Protein AF-A0A969E256-F1 (afdb_monomer)

Structure (mmCIF, N/CA/C/O backbone):
data_AF-A0A969E256-F1
#
_entry.id   AF-A0A969E256-F1
#
loop_
_atom_site.group_PDB
_atom_site.id
_atom_site.type_symbol
_atom_site.label_atom_id
_atom_site.label_alt_id
_atom_site.label_comp_id
_atom_site.label_asym_id
_atom_site.label_entity_id
_atom_site.label_seq_id
_atom_site.pdbx_PDB_ins_code
_atom_site.Cartn_x
_atom_site.Cartn_y
_atom_site.Cartn_z
_atom_site.occupancy
_atom_site.B_iso_or_equiv
_atom_site.auth_seq_id
_atom_site.auth_comp_id
_atom_site.auth_asym_id
_atom_site.auth_atom_id
_atom_site.pdbx_PDB_model_num
ATOM 1 N N . MET A 1 1 ? -5.844 21.305 1.854 1.00 48.12 1 MET A N 1
ATOM 2 C CA . MET A 1 1 ? -6.542 20.187 2.520 1.00 48.12 1 MET A CA 1
ATOM 3 C C . MET A 1 1 ? -7.817 20.770 3.099 1.00 48.12 1 MET A C 1
ATOM 5 O O . MET A 1 1 ? -7.680 21.733 3.845 1.00 48.12 1 MET A O 1
ATOM 9 N N . PRO A 1 2 ? -9.018 20.317 2.702 1.00 64.31 2 PRO A N 1
ATOM 10 C CA . PRO A 1 2 ? -10.236 20.741 3.385 1.00 64.31 2 PRO A CA 1
ATOM 11 C C . PRO A 1 2 ? -10.125 20.372 4.869 1.00 64.31 2 PRO A C 1
ATOM 13 O O . PRO A 1 2 ? -9.651 19.289 5.211 1.00 64.31 2 PRO A O 1
ATOM 16 N N . THR A 1 3 ? -10.480 21.307 5.741 1.00 85.19 3 THR A N 1
ATOM 17 C CA . THR A 1 3 ? -10.517 21.095 7.187 1.00 85.19 3 THR A CA 1
ATOM 18 C C . THR A 1 3 ? -11.751 20.262 7.512 1.00 85.19 3 THR A C 1
ATOM 20 O O . THR A 1 3 ? -12.866 20.689 7.232 1.00 85.19 3 THR A O 1
ATOM 23 N N . ILE A 1 4 ? -11.544 19.071 8.071 1.00 86.88 4 ILE A N 1
ATOM 24 C CA . ILE A 1 4 ? -12.621 18.215 8.586 1.00 86.88 4 ILE A CA 1
ATOM 25 C C . ILE A 1 4 ? -13.214 18.917 9.813 1.00 86.88 4 ILE A C 1
ATOM 27 O O . ILE A 1 4 ? -12.455 19.332 10.696 1.00 86.88 4 ILE A O 1
ATOM 31 N N . SER A 1 5 ? -14.536 19.103 9.854 1.00 94.38 5 SER A N 1
ATOM 32 C CA . SER A 1 5 ? -15.189 19.723 11.009 1.00 94.38 5 SER A CA 1
ATOM 33 C C . SER A 1 5 ? -15.223 18.768 12.208 1.00 94.38 5 SER A C 1
ATOM 35 O O . SER A 1 5 ? -14.997 17.568 12.076 1.00 94.38 5 SER A O 1
ATOM 37 N N . GLU A 1 6 ? -15.504 19.289 13.402 1.00 94.62 6 GLU A N 1
ATOM 38 C CA . GLU A 1 6 ? -15.651 18.455 14.604 1.00 94.62 6 GLU A CA 1
ATOM 39 C C . GLU A 1 6 ? -16.791 17.432 14.464 1.00 94.62 6 GLU A C 1
ATOM 41 O O . GLU A 1 6 ? -16.632 16.279 14.856 1.00 94.62 6 GLU A O 1
ATOM 46 N N . ASN A 1 7 ? -17.903 17.819 13.830 1.00 94.69 7 ASN A N 1
ATOM 47 C CA . ASN A 1 7 ? -19.028 16.916 13.579 1.00 94.69 7 ASN A CA 1
ATOM 48 C C . ASN A 1 7 ? -18.646 15.793 12.607 1.00 94.69 7 ASN A C 1
ATOM 50 O O . ASN A 1 7 ? -18.914 14.632 12.894 1.00 94.69 7 ASN A O 1
ATOM 54 N N . ASP A 1 8 ? -17.941 16.120 11.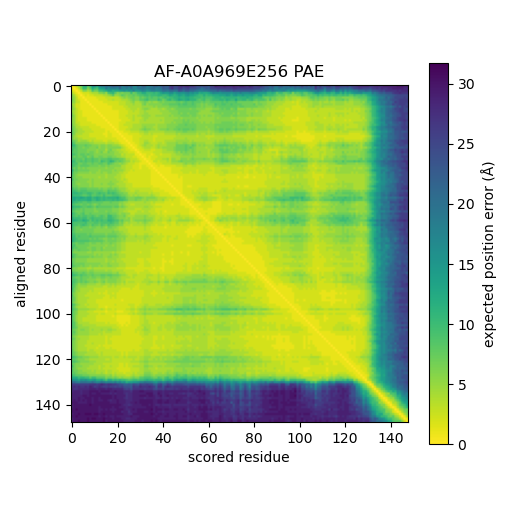518 1.00 94.88 8 ASP A N 1
ATOM 55 C CA . ASP A 1 8 ? -17.469 15.111 10.560 1.00 94.88 8 ASP A CA 1
ATOM 56 C C . ASP A 1 8 ? -16.521 14.102 11.237 1.00 94.88 8 ASP A C 1
ATOM 58 O O . ASP A 1 8 ? -16.544 12.909 10.938 1.00 94.88 8 ASP A O 1
ATOM 62 N N . TRP A 1 9 ? -15.686 14.564 12.178 1.00 94.56 9 TRP A N 1
ATOM 63 C CA . TRP A 1 9 ? -14.826 13.682 12.970 1.00 94.56 9 TRP A CA 1
ATOM 64 C C . TRP A 1 9 ? -15.622 12.727 13.856 1.00 94.56 9 TRP A C 1
ATOM 66 O O . TRP A 1 9 ? -15.281 11.544 13.927 1.00 94.56 9 TRP A O 1
ATOM 76 N N . LEU A 1 10 ? -16.661 13.224 14.530 1.00 95.69 10 LEU A N 1
ATOM 77 C CA . LEU A 1 10 ? -17.538 12.393 15.352 1.00 95.69 10 LEU A CA 1
ATOM 78 C C . LEU A 1 10 ? -18.259 11.342 14.502 1.00 95.69 10 LEU A C 1
ATOM 80 O O . LEU A 1 10 ? -18.305 10.180 14.900 1.00 95.69 10 LEU A O 1
ATOM 84 N N . ASP A 1 11 ? -18.738 11.716 13.317 1.00 95.69 11 ASP A N 1
ATOM 85 C CA . ASP A 1 11 ? -19.401 10.792 12.395 1.00 95.69 11 ASP A CA 1
ATOM 86 C C . ASP A 1 11 ? -18.452 9.681 11.921 1.00 95.69 11 ASP A C 1
ATOM 88 O O . ASP A 1 11 ? -18.804 8.504 11.983 1.00 95.69 11 ASP A O 1
ATOM 92 N N . ILE A 1 12 ? -17.205 10.015 11.562 1.00 93.75 12 ILE A N 1
ATOM 93 C CA . ILE A 1 12 ? -16.183 9.015 11.202 1.00 93.75 12 ILE A CA 1
ATOM 94 C C . ILE A 1 12 ? -15.912 8.052 12.366 1.00 93.75 12 ILE A C 1
ATOM 96 O O . ILE A 1 12 ? -15.786 6.843 12.158 1.00 93.75 12 ILE A O 1
ATOM 100 N N . LEU A 1 13 ? -15.799 8.566 13.595 1.00 94.00 13 LEU A N 1
ATOM 101 C CA . LEU A 1 13 ? -15.577 7.731 14.777 1.00 94.00 13 LEU A CA 1
ATOM 102 C C . LEU A 1 13 ? -16.761 6.792 15.027 1.00 94.00 13 LEU A C 1
ATOM 104 O O . LEU A 1 13 ? -16.538 5.607 15.289 1.00 94.00 13 LEU A O 1
ATOM 108 N N . ASN A 1 14 ? -17.989 7.296 14.894 1.00 95.56 14 ASN A N 1
ATOM 109 C CA . ASN A 1 14 ? -19.206 6.496 15.005 1.00 95.56 14 ASN A CA 1
ATOM 110 C C . ASN A 1 14 ? -19.240 5.403 13.930 1.00 95.56 14 ASN A C 1
ATOM 112 O O . ASN A 1 14 ? -19.481 4.246 14.253 1.00 95.56 14 ASN A O 1
ATOM 116 N N . ASP A 1 15 ? -18.905 5.716 12.677 1.00 95.88 15 ASP A N 1
ATOM 117 C CA . ASP A 1 15 ? -18.875 4.732 11.589 1.00 95.88 15 ASP A CA 1
ATOM 118 C C . ASP A 1 15 ? -17.799 3.654 11.784 1.00 95.88 15 ASP A C 1
ATOM 120 O O . ASP A 1 15 ? -17.998 2.493 11.414 1.00 95.88 15 ASP A O 1
ATOM 124 N N . ILE A 1 16 ? -16.653 4.001 12.377 1.00 95.50 16 ILE A N 1
ATOM 125 C CA . ILE A 1 16 ? -15.631 3.018 12.759 1.00 95.50 16 ILE A CA 1
ATOM 126 C C . ILE A 1 16 ? -16.170 2.104 13.867 1.00 95.50 16 ILE A C 1
ATOM 128 O O . ILE A 1 16 ? -16.055 0.882 13.752 1.00 95.50 16 ILE A O 1
ATOM 132 N N . GLN A 1 17 ? -16.7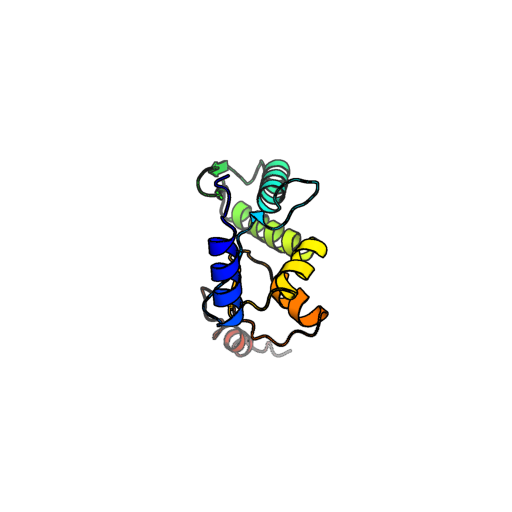75 2.673 14.914 1.00 93.88 17 GLN A N 1
ATOM 133 C CA . GLN A 1 17 ? -17.335 1.918 16.043 1.00 93.88 17 GLN A CA 1
ATOM 134 C C . GLN A 1 17 ? -18.497 1.007 15.619 1.00 93.88 17 GLN A C 1
ATOM 136 O O . GLN A 1 17 ? -18.550 -0.154 16.028 1.00 93.88 17 GLN A O 1
ATOM 141 N N . ASP A 1 18 ? -19.367 1.502 14.740 1.00 95.88 18 ASP A N 1
ATOM 142 C CA . ASP A 1 18 ? -20.530 0.801 14.189 1.00 95.88 18 ASP A CA 1
ATOM 143 C C . ASP A 1 18 ? -20.171 -0.202 13.080 1.00 95.88 18 ASP A C 1
ATOM 145 O O . ASP A 1 18 ? -21.065 -0.822 12.502 1.00 95.88 18 ASP A O 1
ATOM 149 N N . GLN A 1 19 ? -18.882 -0.373 12.756 1.00 94.94 19 GLN A N 1
ATOM 150 C CA . GLN A 1 19 ? -18.409 -1.269 11.692 1.00 94.94 19 GLN A CA 1
ATOM 151 C C . GLN A 1 19 ? -18.968 -0.917 10.301 1.00 94.94 19 GLN A C 1
ATOM 153 O O . GLN A 1 19 ? -19.214 -1.790 9.471 1.00 94.94 19 GLN A O 1
ATOM 158 N N . LYS A 1 20 ? -19.144 0.377 10.024 1.00 95.00 20 LYS A N 1
ATOM 159 C CA . LYS A 1 20 ? -19.582 0.922 8.728 1.00 95.00 20 LYS A CA 1
ATOM 160 C C . LYS A 1 20 ? -18.427 1.498 7.903 1.00 95.00 20 LYS A C 1
ATOM 162 O O . LYS A 1 20 ? -18.592 1.749 6.713 1.00 95.00 20 LYS A O 1
ATOM 167 N N . ALA A 1 21 ? -17.244 1.656 8.502 1.00 95.31 21 ALA A N 1
ATOM 168 C CA . ALA A 1 21 ? -16.051 2.174 7.835 1.00 95.31 21 ALA A CA 1
ATOM 169 C C . ALA A 1 21 ? -15.075 1.069 7.392 1.00 95.31 21 ALA A C 1
ATOM 171 O O . ALA A 1 21 ? -14.678 0.216 8.190 1.00 95.31 21 ALA A O 1
ATOM 172 N N . VAL A 1 22 ? -14.635 1.130 6.132 1.00 95.50 22 VAL A N 1
ATOM 173 C CA . VAL A 1 22 ? -13.590 0.266 5.554 1.00 95.50 22 VAL A CA 1
ATOM 174 C C . VAL A 1 22 ? -12.314 1.078 5.358 1.00 95.50 22 VAL A C 1
ATOM 176 O O . VAL A 1 22 ? -12.363 2.185 4.823 1.00 95.50 22 VAL A O 1
ATOM 179 N N . LEU A 1 23 ? -11.163 0.515 5.726 1.00 96.06 23 LEU A N 1
ATOM 180 C CA . LEU A 1 23 ? -9.867 1.124 5.432 1.00 96.06 23 LEU A CA 1
ATOM 181 C C . LEU A 1 23 ? -9.322 0.597 4.101 1.00 96.06 23 LEU A C 1
ATOM 183 O O . LEU A 1 23 ? -8.984 -0.581 3.991 1.00 96.06 23 LEU A O 1
ATOM 187 N N . LEU A 1 24 ? -9.190 1.476 3.106 1.00 95.75 24 LEU A N 1
ATOM 188 C CA . LEU A 1 24 ? -8.502 1.184 1.848 1.00 95.75 24 LEU A CA 1
ATOM 189 C C . LEU A 1 24 ? -7.076 1.743 1.893 1.00 95.75 24 LEU A C 1
ATOM 191 O O . LEU A 1 24 ? -6.874 2.946 2.052 1.00 95.75 24 LEU A O 1
ATOM 195 N N . ILE A 1 25 ? -6.089 0.867 1.735 1.00 93.56 25 ILE A N 1
ATOM 196 C CA . ILE A 1 25 ? -4.668 1.187 1.832 1.00 93.56 25 ILE A CA 1
ATOM 197 C C . ILE A 1 25 ? -4.033 1.090 0.451 1.00 93.56 25 ILE A C 1
ATOM 199 O O . ILE A 1 25 ? -4.038 0.031 -0.180 1.00 93.56 25 ILE A O 1
ATOM 203 N N . GLY A 1 26 ? -3.459 2.209 0.016 1.00 88.88 26 GLY A N 1
ATOM 204 C CA . GLY A 1 26 ? -2.630 2.301 -1.177 1.00 88.88 26 GLY A CA 1
ATOM 205 C C . GLY A 1 26 ? -1.127 2.209 -0.887 1.00 88.88 26 GLY A C 1
ATOM 206 O O . GLY A 1 26 ? -0.698 2.223 0.271 1.00 88.88 26 GLY A O 1
ATOM 207 N N . PRO A 1 27 ? -0.306 2.194 -1.944 1.00 81.19 27 PRO A N 1
ATOM 208 C CA . PRO A 1 27 ? 1.147 2.045 -1.833 1.00 81.19 27 PRO A CA 1
ATOM 209 C C . PRO A 1 27 ? 1.860 3.234 -1.195 1.00 81.19 27 PRO A C 1
ATOM 211 O O . PRO A 1 27 ? 2.951 3.086 -0.649 1.00 81.19 27 PRO A O 1
ATOM 214 N N . GLU A 1 28 ? 1.225 4.401 -1.207 1.00 85.56 28 GLU A N 1
ATOM 215 C CA . GLU A 1 28 ? 1.779 5.645 -0.670 1.00 85.56 28 GLU A CA 1
ATOM 216 C C . GLU A 1 28 ? 1.747 5.717 0.868 1.00 85.56 28 GLU A C 1
ATOM 218 O O . GLU A 1 28 ? 2.266 6.668 1.452 1.00 85.56 28 GLU A O 1
ATOM 223 N N . ILE A 1 29 ? 1.154 4.722 1.541 1.00 89.12 29 ILE A N 1
ATOM 224 C CA . ILE A 1 29 ? 1.094 4.678 3.009 1.00 89.12 29 ILE A CA 1
ATOM 225 C C . ILE A 1 29 ? 2.476 4.440 3.639 1.00 89.12 29 ILE A C 1
ATOM 227 O O . ILE A 1 29 ? 2.736 4.910 4.745 1.00 89.12 29 ILE A O 1
ATOM 231 N N . MET A 1 30 ? 3.356 3.716 2.939 1.00 88.56 30 MET A N 1
ATOM 232 C CA . MET A 1 30 ? 4.687 3.358 3.423 1.00 88.56 30 MET A CA 1
ATOM 233 C C . MET A 1 30 ? 5.739 4.256 2.796 1.00 88.56 30 MET A C 1
ATOM 235 O O . MET A 1 30 ? 5.705 4.542 1.593 1.00 88.56 30 MET A O 1
ATOM 239 N N . LYS A 1 31 ? 6.720 4.640 3.612 1.00 88.50 31 LYS A N 1
ATOM 240 C CA . LYS A 1 31 ? 7.859 5.432 3.167 1.00 88.50 31 LYS A CA 1
ATOM 241 C C . LYS A 1 31 ? 9.176 4.724 3.427 1.00 88.50 31 LYS A C 1
ATOM 243 O O . LYS A 1 31 ? 9.344 4.056 4.440 1.00 88.50 31 LYS A O 1
ATOM 248 N N . ILE A 1 32 ? 10.114 4.931 2.515 1.00 85.94 32 ILE A N 1
ATOM 249 C CA . ILE A 1 32 ? 11.503 4.490 2.607 1.00 85.94 32 ILE A CA 1
ATOM 250 C C . ILE A 1 32 ? 12.343 5.731 2.376 1.00 85.94 32 ILE A C 1
ATOM 252 O O . ILE A 1 32 ? 12.179 6.392 1.354 1.00 85.94 32 ILE A O 1
ATOM 256 N N . GLU A 1 33 ? 13.195 6.083 3.339 1.00 85.19 33 GLU A N 1
ATOM 257 C CA . GLU A 1 33 ? 14.078 7.255 3.219 1.00 85.19 33 GLU A CA 1
ATOM 258 C C . GLU A 1 33 ? 13.309 8.552 2.866 1.00 85.19 33 GLU A C 1
ATOM 260 O O . GLU A 1 33 ? 13.777 9.410 2.126 1.00 85.19 33 GLU A O 1
ATOM 265 N N . GLY A 1 34 ? 12.080 8.689 3.380 1.00 85.06 34 GLY A N 1
ATOM 266 C CA . GLY A 1 34 ? 11.205 9.840 3.126 1.00 85.06 34 GLY A CA 1
ATOM 267 C C . GLY A 1 34 ? 10.459 9.822 1.784 1.00 85.06 34 GLY A C 1
ATOM 268 O O . GLY A 1 34 ? 9.525 10.609 1.617 1.00 85.06 34 GLY A O 1
ATOM 269 N N . MET A 1 35 ? 10.797 8.911 0.868 1.00 88.19 35 MET A N 1
ATOM 270 C CA . MET A 1 35 ? 10.090 8.685 -0.398 1.00 88.19 35 MET A CA 1
ATOM 271 C C . MET A 1 35 ? 8.974 7.661 -0.226 1.00 88.19 35 MET A C 1
ATOM 273 O O . MET A 1 35 ? 9.028 6.837 0.684 1.00 88.19 35 MET A O 1
ATOM 277 N N . SER A 1 36 ? 7.970 7.671 -1.104 1.00 87.81 36 SER A N 1
ATOM 278 C CA . SER A 1 36 ? 7.006 6.573 -1.122 1.00 87.81 36 SER A CA 1
ATOM 279 C C . SER A 1 36 ? 7.686 5.269 -1.529 1.00 87.81 36 SER A C 1
ATOM 281 O O . SER A 1 36 ? 8.608 5.257 -2.349 1.00 87.81 36 SER A O 1
ATOM 283 N N . MET A 1 37 ? 7.229 4.158 -0.956 1.00 89.00 37 MET A N 1
ATOM 284 C CA . MET A 1 37 ? 7.771 2.830 -1.254 1.00 89.00 37 MET A CA 1
ATOM 285 C C . MET A 1 37 ? 7.733 2.511 -2.757 1.00 89.00 37 MET A C 1
ATOM 287 O O . MET A 1 37 ? 8.693 1.956 -3.292 1.00 89.00 37 MET A O 1
ATOM 291 N N . ASN A 1 38 ? 6.666 2.913 -3.453 1.00 88.62 38 ASN A N 1
ATOM 292 C CA . ASN A 1 38 ? 6.559 2.752 -4.902 1.00 88.62 38 ASN A CA 1
ATOM 293 C C . ASN A 1 38 ? 7.562 3.613 -5.672 1.00 88.62 38 ASN A C 1
ATOM 295 O O . ASN A 1 38 ? 8.178 3.115 -6.614 1.00 88.62 38 ASN A O 1
ATOM 299 N N . GLY A 1 39 ? 7.751 4.876 -5.276 1.00 90.50 39 GLY A N 1
ATOM 300 C CA . GLY A 1 39 ? 8.752 5.752 -5.886 1.00 90.50 39 GLY A CA 1
ATOM 301 C C . GLY A 1 39 ? 10.163 5.188 -5.729 1.00 90.50 39 GLY A C 1
ATOM 302 O O . GLY A 1 39 ? 10.901 5.068 -6.705 1.00 90.50 39 GLY A O 1
ATOM 303 N N . TYR A 1 40 ? 10.494 4.729 -4.521 1.00 91.88 40 TYR A N 1
ATOM 304 C CA . TYR A 1 40 ? 11.777 4.095 -4.236 1.00 91.88 40 TYR A CA 1
ATOM 305 C C . TYR A 1 40 ? 11.989 2.817 -5.064 1.00 91.88 40 TYR A C 1
ATOM 307 O O . TYR A 1 40 ? 13.049 2.624 -5.665 1.00 91.88 40 TYR A O 1
ATOM 315 N N . LEU A 1 41 ? 10.975 1.945 -5.143 1.00 92.00 41 LEU A N 1
ATOM 316 C CA . LEU A 1 41 ? 11.027 0.741 -5.973 1.00 92.00 41 LEU A CA 1
ATOM 317 C C . LEU A 1 41 ? 11.245 1.100 -7.447 1.00 92.00 41 LEU A C 1
ATOM 319 O O . LEU A 1 41 ? 12.127 0.527 -8.085 1.00 92.00 41 LEU A O 1
ATOM 323 N N . ARG A 1 42 ? 10.479 2.057 -7.982 1.00 92.69 42 ARG A N 1
ATOM 324 C CA . ARG A 1 42 ? 10.605 2.518 -9.370 1.00 92.69 42 ARG A CA 1
ATOM 325 C C . ARG A 1 42 ? 12.026 2.974 -9.674 1.00 92.69 42 ARG A C 1
ATOM 327 O O . ARG A 1 42 ? 12.614 2.512 -10.652 1.00 92.69 42 ARG A O 1
ATOM 334 N N . ASP A 1 43 ? 12.574 3.850 -8.840 1.00 92.69 43 ASP A N 1
ATOM 335 C CA . ASP A 1 43 ? 13.897 4.432 -9.061 1.00 92.69 43 ASP A CA 1
ATOM 336 C C . ASP A 1 43 ? 14.986 3.357 -8.982 1.00 92.69 43 ASP A C 1
ATOM 338 O O . ASP A 1 43 ? 15.855 3.287 -9.853 1.00 92.69 43 ASP A O 1
ATOM 342 N N . SER A 1 44 ? 14.873 2.439 -8.018 1.00 93.00 44 SER A N 1
ATOM 343 C CA . SER A 1 44 ? 15.774 1.290 -7.883 1.00 93.00 44 SER A CA 1
ATOM 344 C C . SER A 1 44 ? 15.741 0.371 -9.111 1.00 93.00 44 SER A C 1
ATOM 346 O O . SER A 1 44 ? 16.787 -0.064 -9.601 1.00 93.00 44 SER A O 1
ATOM 348 N N . LEU A 1 45 ? 14.550 0.098 -9.656 1.00 94.81 45 LEU A N 1
ATOM 349 C CA . LEU A 1 45 ? 14.402 -0.724 -10.855 1.00 94.81 45 LEU A CA 1
ATOM 350 C C . LEU A 1 45 ? 14.967 -0.028 -12.094 1.00 94.81 45 LEU A C 1
ATOM 352 O O . LEU A 1 45 ? 15.732 -0.660 -12.821 1.00 94.81 45 LEU A O 1
ATOM 356 N N . ASN A 1 46 ? 14.643 1.247 -12.315 1.00 91.94 46 ASN A N 1
ATOM 357 C CA . ASN A 1 46 ? 15.128 2.012 -13.467 1.00 91.94 46 ASN A CA 1
ATOM 358 C C . ASN A 1 46 ? 16.657 2.133 -13.476 1.00 91.94 46 ASN A C 1
ATOM 360 O O . ASN A 1 46 ? 17.277 1.950 -14.521 1.00 91.94 46 ASN A O 1
ATOM 364 N N . GLN A 1 47 ? 17.277 2.375 -12.316 1.00 92.25 47 GLN A N 1
ATOM 365 C CA . GLN A 1 47 ? 18.735 2.485 -12.204 1.00 92.25 47 GLN A CA 1
ATOM 366 C C . GLN A 1 47 ? 19.454 1.163 -12.500 1.00 92.25 47 GLN A C 1
ATOM 368 O O . GLN A 1 47 ? 20.512 1.162 -13.123 1.00 92.25 47 GLN A O 1
ATOM 373 N N . ARG 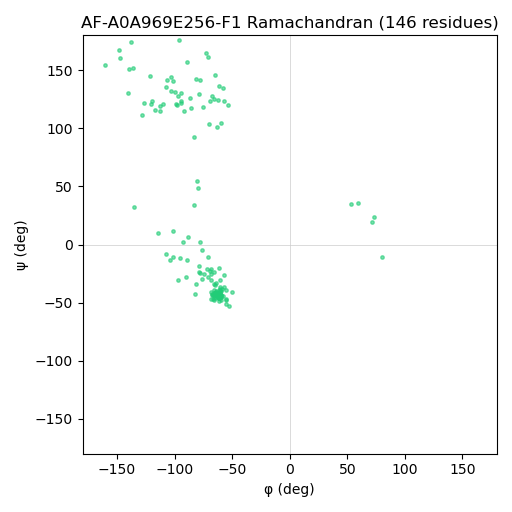A 1 48 ? 18.898 0.030 -12.053 1.00 92.81 48 ARG A N 1
ATOM 374 C CA . ARG A 1 48 ? 19.551 -1.289 -12.155 1.00 92.81 48 ARG A CA 1
ATOM 375 C C . ARG A 1 48 ? 19.240 -2.044 -13.444 1.00 92.81 48 ARG A C 1
ATOM 377 O O . ARG A 1 48 ? 19.877 -3.056 -13.713 1.00 92.81 48 ARG A O 1
ATOM 384 N N . ASN A 1 49 ? 18.235 -1.603 -14.197 1.00 93.75 49 ASN A N 1
ATOM 385 C CA . ASN A 1 49 ? 17.670 -2.358 -15.315 1.00 93.75 49 ASN A CA 1
ATOM 386 C C . ASN A 1 49 ? 17.445 -1.483 -16.555 1.00 93.75 49 ASN A C 1
ATOM 388 O O . ASN A 1 49 ? 16.515 -1.739 -17.317 1.00 93.75 49 ASN A O 1
ATOM 392 N N . SER A 1 50 ? 18.287 -0.471 -16.782 1.00 90.75 50 SER A N 1
ATOM 393 C CA . SER A 1 50 ? 18.233 0.379 -17.984 1.00 90.75 50 SER A CA 1
ATOM 394 C C . SER A 1 50 ? 18.346 -0.422 -19.291 1.00 90.75 50 SER A C 1
ATOM 396 O O . SER A 1 50 ? 17.814 -0.015 -20.327 1.00 90.75 50 SER A O 1
ATOM 398 N N . ASP A 1 51 ? 18.983 -1.594 -19.247 1.00 93.19 51 ASP A N 1
ATOM 399 C CA . ASP A 1 51 ? 19.065 -2.518 -20.377 1.00 93.19 51 ASP A CA 1
ATOM 400 C C . ASP A 1 51 ? 17.762 -3.293 -20.612 1.00 93.19 51 ASP A C 1
ATOM 402 O O . ASP A 1 51 ? 17.432 -3.564 -21.765 1.00 93.19 51 ASP A O 1
ATOM 406 N N . ASP A 1 52 ? 16.975 -3.561 -19.567 1.00 95.44 52 ASP A N 1
ATOM 407 C CA . ASP A 1 52 ? 15.752 -4.375 -19.632 1.00 95.44 52 ASP A CA 1
ATOM 408 C C . ASP A 1 52 ? 14.470 -3.537 -19.754 1.00 95.44 52 ASP A C 1
ATOM 410 O O . ASP A 1 52 ? 13.484 -3.982 -20.352 1.00 95.44 52 ASP A O 1
ATOM 414 N N . ILE A 1 53 ? 14.471 -2.327 -19.195 1.00 95.88 53 ILE A N 1
ATOM 415 C CA . ILE A 1 53 ? 13.337 -1.403 -19.178 1.00 95.88 53 ILE A CA 1
ATOM 416 C C . ILE A 1 53 ? 13.470 -0.447 -20.363 1.00 95.88 53 ILE A C 1
ATOM 418 O O . ILE A 1 53 ? 14.468 0.252 -20.521 1.00 95.88 53 ILE A O 1
ATOM 422 N N . ALA A 1 54 ? 12.456 -0.432 -21.221 1.00 95.00 54 ALA A N 1
ATOM 423 C CA . ALA A 1 54 ? 12.362 0.492 -22.344 1.00 95.00 54 ALA A CA 1
ATOM 424 C C . ALA A 1 54 ? 11.811 1.851 -21.901 1.00 95.00 54 ALA A C 1
ATOM 426 O O . ALA A 1 54 ? 12.290 2.890 -22.345 1.00 95.00 54 ALA A O 1
ATOM 427 N N . TYR A 1 55 ? 10.779 1.834 -21.055 1.00 94.50 55 TYR A N 1
ATOM 428 C CA . TYR A 1 55 ? 10.078 3.035 -20.617 1.00 94.50 55 TYR A CA 1
ATOM 429 C C . TYR A 1 55 ? 9.289 2.775 -19.330 1.00 94.50 55 TYR A C 1
ATOM 431 O O . TYR A 1 55 ? 8.868 1.644 -19.078 1.00 94.50 55 TYR A O 1
ATOM 439 N N . TYR A 1 56 ? 9.046 3.825 -18.548 1.00 95.00 56 TYR A N 1
ATOM 440 C CA . TYR A 1 56 ? 8.129 3.803 -17.411 1.00 95.00 56 TYR A CA 1
ATOM 441 C C . TYR A 1 56 ? 7.016 4.836 -17.614 1.00 95.00 56 TYR A C 1
ATOM 443 O O . TYR A 1 56 ? 7.276 6.030 -17.764 1.00 95.00 56 TYR A O 1
ATOM 451 N N . TYR A 1 57 ? 5.770 4.368 -17.625 1.00 94.06 57 TYR A N 1
ATOM 452 C CA . TYR A 1 57 ? 4.581 5.201 -17.764 1.00 94.06 57 TYR A CA 1
ATOM 453 C C . TYR A 1 57 ? 4.184 5.771 -16.401 1.00 94.06 57 TYR A C 1
ATOM 455 O O . TYR A 1 57 ? 3.412 5.151 -15.675 1.00 94.06 57 TYR A O 1
ATOM 463 N N . GLU A 1 58 ? 4.678 6.967 -16.077 1.00 88.81 58 GLU A N 1
ATOM 464 C CA . GLU A 1 58 ? 4.445 7.650 -14.790 1.00 88.81 58 GLU A CA 1
ATOM 465 C C . GLU A 1 58 ? 2.968 7.714 -14.375 1.00 88.81 58 GLU A C 1
ATOM 467 O O . GLU A 1 58 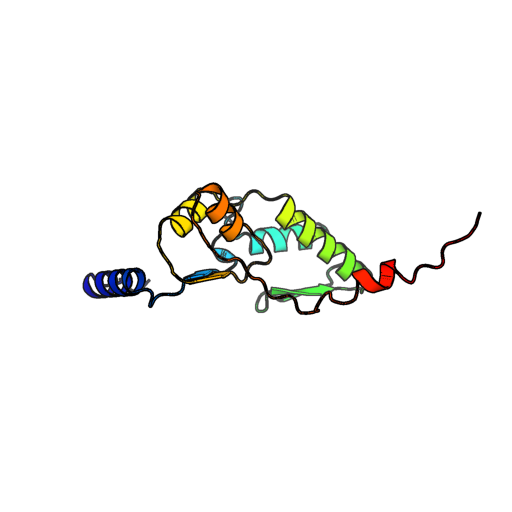? 2.643 7.476 -13.216 1.00 88.81 58 GLU A O 1
ATOM 472 N N . ARG A 1 59 ? 2.059 7.981 -15.324 1.00 88.31 59 ARG A N 1
ATOM 473 C CA . ARG A 1 59 ? 0.617 8.082 -15.045 1.00 88.31 59 ARG A CA 1
ATOM 474 C C . ARG A 1 59 ? 0.014 6.759 -14.569 1.00 88.31 59 ARG A C 1
ATOM 476 O O . ARG A 1 59 ? -0.855 6.763 -13.706 1.00 88.31 59 ARG A O 1
ATOM 483 N N . ASP A 1 60 ? 0.445 5.654 -15.172 1.00 87.19 60 ASP A N 1
ATOM 484 C CA . ASP A 1 60 ? -0.194 4.345 -15.011 1.00 87.19 60 ASP A CA 1
ATOM 485 C C . ASP A 1 60 ? 0.605 3.419 -14.073 1.00 87.19 60 ASP A C 1
ATOM 487 O O . ASP A 1 60 ? 0.105 2.384 -13.641 1.00 87.19 60 ASP A O 1
ATOM 491 N N . GLY A 1 61 ? 1.854 3.772 -13.751 1.00 86.69 61 GLY A N 1
ATOM 492 C CA . GLY A 1 61 ? 2.740 2.955 -12.922 1.00 86.69 61 GLY A CA 1
ATOM 493 C C . GLY A 1 61 ? 3.283 1.712 -13.631 1.00 86.69 61 GLY A C 1
ATOM 494 O O . GLY A 1 61 ? 3.635 0.729 -12.978 1.00 86.69 61 GLY A O 1
ATOM 495 N N . PHE A 1 62 ? 3.331 1.714 -14.968 1.00 91.81 62 PHE A N 1
ATOM 496 C CA . PHE A 1 62 ? 3.691 0.537 -15.762 1.00 91.81 62 PHE A CA 1
ATOM 497 C C . PHE A 1 62 ? 5.082 0.622 -16.378 1.00 91.81 62 PHE A C 1
ATOM 499 O O . PHE A 1 62 ? 5.495 1.654 -16.901 1.00 91.81 62 PHE A O 1
ATOM 506 N N . PHE A 1 63 ? 5.772 -0.517 -16.398 1.00 94.56 63 PHE A N 1
ATOM 507 C CA . PHE A 1 63 ? 7.035 -0.686 -17.108 1.00 94.56 63 PHE A CA 1
ATOM 508 C C . PHE A 1 63 ? 6.802 -1.320 -18.478 1.00 94.56 63 PHE A C 1
ATOM 510 O O . PHE A 1 63 ? 6.205 -2.395 -18.590 1.00 94.56 63 PHE A O 1
ATOM 517 N N . LEU A 1 64 ? 7.336 -0.679 -19.513 1.00 95.50 64 LEU A N 1
ATOM 518 C CA . LEU A 1 64 ? 7.559 -1.299 -20.809 1.00 95.50 64 LEU A CA 1
ATOM 519 C C . LEU A 1 64 ? 8.924 -1.982 -20.790 1.00 95.50 64 LEU A C 1
ATOM 521 O O . LEU A 1 64 ? 9.936 -1.345 -20.500 1.00 95.50 64 LEU A O 1
ATOM 525 N N . PHE A 1 65 ? 8.963 -3.266 -21.130 1.00 97.06 65 PHE A N 1
ATOM 526 C CA . PHE A 1 65 ? 10.199 -4.046 -21.174 1.00 97.06 65 PHE A CA 1
ATOM 527 C C . PHE A 1 65 ? 10.668 -4.241 -22.611 1.00 97.06 65 PHE A C 1
ATOM 529 O O . PHE A 1 65 ? 9.847 -4.442 -23.505 1.00 97.06 65 PHE A O 1
ATOM 536 N N . LYS A 1 66 ? 11.987 -4.231 -22.826 1.00 96.75 66 LYS A N 1
ATOM 537 C CA . LYS A 1 66 ? 12.582 -4.479 -24.150 1.00 96.75 66 LYS A CA 1
ATOM 538 C C . LYS A 1 66 ? 12.461 -5.941 -24.580 1.00 96.75 66 LYS A C 1
ATOM 540 O O . LYS A 1 66 ? 12.413 -6.221 -25.773 1.00 96.75 66 LYS A O 1
ATOM 545 N N . SER A 1 67 ? 12.399 -6.871 -23.622 1.00 96.69 67 SER A N 1
ATOM 546 C CA . SER A 1 67 ? 12.202 -8.294 -23.899 1.00 96.69 67 SER A CA 1
ATOM 547 C C . SER A 1 67 ? 11.403 -9.020 -22.804 1.00 96.69 67 SER A C 1
ATOM 549 O O . SER A 1 67 ? 11.334 -8.551 -21.657 1.00 96.69 67 SER A O 1
ATOM 551 N N . PRO A 1 68 ? 10.816 -10.193 -23.117 1.00 95.62 68 PRO A N 1
ATOM 552 C CA . PRO A 1 68 ? 10.171 -11.057 -22.128 1.00 95.62 68 PRO A CA 1
ATOM 553 C C . PRO A 1 68 ? 11.103 -11.488 -20.984 1.00 95.62 68 PRO A C 1
ATOM 555 O O . PRO A 1 68 ? 10.679 -11.570 -19.831 1.00 95.62 68 PRO A O 1
ATOM 558 N N . GLU A 1 69 ? 12.382 -11.731 -21.268 1.00 96.19 69 GLU A N 1
ATOM 559 C CA . GLU A 1 69 ? 13.375 -12.144 -20.270 1.00 96.19 69 GLU A CA 1
ATOM 560 C C . GLU A 1 69 ? 13.666 -11.010 -19.285 1.00 96.19 69 GLU A C 1
ATOM 562 O O . GLU A 1 69 ? 13.746 -11.258 -18.078 1.00 96.19 69 GLU A O 1
ATOM 567 N N . GLY A 1 70 ? 13.762 -9.770 -19.781 1.00 94.56 70 GLY A N 1
ATOM 568 C CA . GLY A 1 70 ? 13.905 -8.573 -18.951 1.00 94.56 70 GLY A CA 1
ATOM 569 C C . GLY A 1 70 ? 12.728 -8.412 -17.989 1.00 94.56 70 GLY A C 1
ATOM 570 O O . GLY A 1 70 ? 12.926 -8.258 -16.782 1.00 94.56 70 GLY A O 1
ATOM 571 N N . LYS A 1 71 ? 11.494 -8.600 -18.480 1.00 95.69 71 LYS A N 1
ATOM 572 C CA . LYS A 1 71 ? 10.287 -8.622 -17.634 1.00 95.69 71 LYS A CA 1
ATOM 573 C C . LYS A 1 71 ? 10.392 -9.655 -16.509 1.00 95.69 71 LYS A C 1
ATOM 575 O O . LYS A 1 71 ? 10.102 -9.341 -15.356 1.00 95.69 71 LYS A O 1
ATOM 580 N N . VAL A 1 72 ? 10.812 -10.886 -16.814 1.00 95.69 72 VAL A N 1
ATOM 581 C CA . VAL A 1 72 ? 10.958 -11.951 -15.804 1.00 95.69 72 VAL A CA 1
ATOM 582 C C . VAL A 1 72 ? 12.044 -11.605 -14.779 1.00 95.69 72 VAL A C 1
ATOM 584 O O . VAL A 1 72 ? 11.845 -11.821 -13.579 1.00 95.69 72 VAL A O 1
ATOM 587 N N . ARG A 1 73 ? 13.187 -11.059 -15.216 1.00 94.00 73 ARG A N 1
ATOM 588 C CA . ARG A 1 73 ? 14.267 -10.622 -14.317 1.00 94.00 73 ARG A CA 1
ATOM 589 C C . ARG A 1 73 ? 13.804 -9.519 -13.370 1.00 94.00 73 ARG A C 1
ATOM 591 O O . ARG A 1 73 ? 14.009 -9.653 -12.161 1.00 94.00 73 ARG A O 1
ATOM 598 N N . VAL A 1 74 ? 13.148 -8.486 -13.895 1.00 95.25 74 VAL A N 1
ATOM 599 C CA . VAL A 1 74 ? 12.636 -7.357 -13.107 1.00 95.25 74 VAL A CA 1
ATOM 600 C C . VAL A 1 74 ? 11.531 -7.805 -12.149 1.00 95.25 74 VAL A C 1
ATOM 602 O O . VAL A 1 74 ? 11.580 -7.471 -10.968 1.00 95.25 74 VAL A O 1
ATOM 605 N N . ALA A 1 75 ? 10.603 -8.666 -12.577 1.00 93.19 75 ALA A N 1
ATOM 606 C CA . ALA A 1 75 ? 9.574 -9.217 -11.690 1.00 93.19 75 ALA A CA 1
ATOM 607 C C . ALA A 1 75 ? 10.173 -9.978 -10.489 1.00 93.19 75 ALA A C 1
ATOM 609 O O . ALA A 1 75 ? 9.695 -9.861 -9.359 1.00 93.19 75 ALA A O 1
ATOM 610 N N . ARG A 1 76 ? 11.269 -10.724 -10.696 1.00 93.88 76 ARG A N 1
ATOM 611 C CA . ARG A 1 76 ? 12.002 -11.366 -9.590 1.00 93.88 76 ARG A CA 1
ATOM 612 C C . ARG A 1 76 ? 12.637 -10.340 -8.650 1.00 93.88 76 ARG A C 1
ATOM 614 O O . ARG A 1 76 ? 12.706 -10.611 -7.457 1.00 93.88 76 ARG A O 1
ATOM 621 N N . GLN A 1 77 ? 13.108 -9.199 -9.156 1.00 94.62 77 GLN A N 1
ATOM 622 C CA . GLN A 1 77 ? 13.646 -8.120 -8.320 1.00 94.62 77 GLN A CA 1
ATOM 623 C C . GLN A 1 77 ? 12.559 -7.470 -7.466 1.00 94.62 77 GLN A C 1
ATOM 625 O O . GLN A 1 77 ? 12.781 -7.317 -6.272 1.00 94.62 77 GLN A O 1
ATOM 630 N N . VAL A 1 78 ? 11.376 -7.202 -8.029 1.00 93.25 78 VAL A N 1
ATOM 631 C CA . VAL A 1 78 ? 10.214 -6.705 -7.269 1.00 93.25 78 VAL A CA 1
ATOM 632 C C . VAL A 1 78 ? 9.876 -7.650 -6.115 1.00 93.25 78 VAL A C 1
ATOM 634 O O . VAL A 1 78 ? 9.757 -7.219 -4.974 1.00 93.25 78 VAL A O 1
ATOM 637 N N . LYS A 1 79 ? 9.806 -8.962 -6.377 1.00 92.38 79 LYS A N 1
ATOM 638 C CA . LYS A 1 79 ? 9.549 -9.951 -5.318 1.00 92.38 79 LYS A CA 1
ATOM 639 C C . LYS A 1 79 ? 10.612 -9.923 -4.213 1.00 92.38 79 LYS A C 1
ATOM 641 O O . LYS A 1 79 ? 10.279 -10.092 -3.046 1.00 92.38 79 LYS A O 1
ATOM 646 N N . ARG A 1 80 ? 11.890 -9.763 -4.575 1.00 93.81 80 ARG A N 1
ATOM 647 C CA . ARG A 1 80 ? 12.979 -9.659 -3.590 1.00 93.81 80 ARG A CA 1
ATOM 648 C C . ARG A 1 80 ? 12.874 -8.375 -2.778 1.00 93.81 80 ARG A C 1
ATOM 650 O O . ARG A 1 80 ? 12.983 -8.440 -1.567 1.00 93.81 80 ARG A O 1
ATOM 657 N N . PHE A 1 81 ? 12.574 -7.254 -3.426 1.00 93.06 81 PHE A N 1
ATOM 658 C CA . PHE A 1 81 ? 12.395 -5.969 -2.763 1.00 93.06 81 PHE A CA 1
ATOM 659 C C . PHE A 1 81 ? 11.380 -6.041 -1.614 1.00 93.06 81 PHE A C 1
ATOM 661 O O . PHE A 1 81 ? 11.736 -5.725 -0.487 1.00 93.06 81 PHE A O 1
ATOM 668 N N . TYR A 1 82 ? 10.166 -6.546 -1.865 1.00 90.81 82 TYR A N 1
ATOM 669 C CA . TYR A 1 82 ? 9.135 -6.654 -0.821 1.00 90.81 82 TYR A CA 1
ATOM 670 C C . TYR A 1 82 ? 9.475 -7.640 0.299 1.00 90.81 82 TYR A C 1
ATOM 672 O O . TYR A 1 82 ? 8.945 -7.528 1.396 1.00 90.81 82 TYR A O 1
ATOM 680 N N . ARG A 1 83 ? 10.348 -8.614 0.039 1.00 90.25 83 ARG A N 1
ATOM 681 C CA . ARG A 1 83 ? 10.805 -9.559 1.062 1.00 90.25 83 ARG A CA 1
ATOM 682 C C . ARG A 1 83 ? 11.923 -8.979 1.928 1.00 90.25 83 ARG A C 1
ATOM 684 O O . ARG A 1 83 ? 12.033 -9.342 3.091 1.00 90.25 83 ARG A O 1
ATOM 691 N N .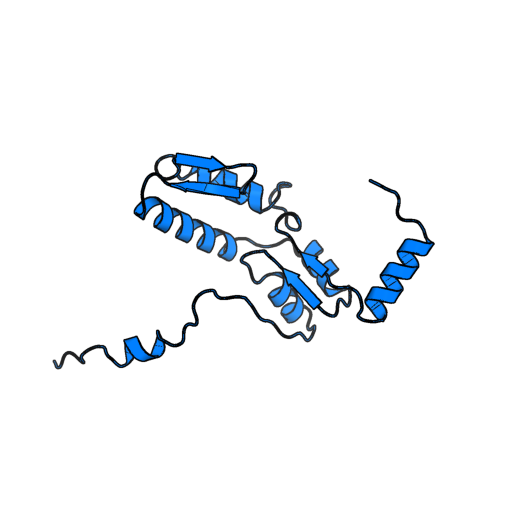 ASP A 1 84 ? 12.773 -8.146 1.339 1.00 91.62 84 ASP A N 1
ATOM 692 C CA . ASP A 1 84 ? 14.005 -7.677 1.972 1.00 91.62 84 ASP A CA 1
ATOM 693 C C . ASP A 1 84 ? 13.811 -6.306 2.664 1.00 91.62 84 ASP A C 1
ATOM 695 O O . ASP A 1 84 ? 14.672 -5.864 3.423 1.00 91.62 84 ASP A O 1
ATOM 699 N N . ILE A 1 85 ? 12.687 -5.628 2.415 1.00 90.38 85 ILE A N 1
ATOM 700 C CA . ILE A 1 85 ? 12.325 -4.357 3.046 1.00 90.38 85 ILE A CA 1
ATOM 701 C C . ILE A 1 85 ? 11.713 -4.552 4.440 1.00 90.38 85 ILE A C 1
ATOM 703 O O . ILE A 1 85 ? 10.895 -5.443 4.664 1.00 90.38 85 ILE A O 1
ATOM 707 N N . THR A 1 86 ? 12.048 -3.645 5.357 1.00 89.69 86 THR A N 1
ATOM 708 C CA . THR A 1 86 ? 11.366 -3.503 6.648 1.00 89.69 86 THR A CA 1
ATOM 709 C C . THR A 1 86 ? 10.337 -2.370 6.560 1.00 89.69 86 THR A C 1
ATOM 711 O O . THR A 1 86 ? 10.733 -1.236 6.275 1.00 89.69 86 THR A O 1
ATOM 714 N N . PRO A 1 87 ? 9.036 -2.630 6.784 1.00 88.62 87 PRO A N 1
ATOM 715 C CA . PRO A 1 87 ? 8.010 -1.590 6.746 1.00 88.62 87 PRO A CA 1
ATOM 716 C C . PRO A 1 87 ? 8.106 -0.639 7.951 1.00 88.62 87 PRO A C 1
ATOM 718 O O . PRO A 1 87 ? 8.694 -0.973 8.981 1.00 88.62 87 PRO A O 1
ATOM 721 N N . ASP A 1 88 ? 7.489 0.542 7.839 1.00 90.06 88 ASP A N 1
ATOM 722 C CA . ASP A 1 88 ? 7.377 1.492 8.952 1.00 90.06 88 ASP A CA 1
ATOM 723 C C . ASP A 1 88 ? 6.408 0.959 10.017 1.00 90.06 88 ASP A C 1
ATOM 725 O O . ASP A 1 88 ? 5.181 1.007 9.872 1.00 90.06 88 ASP A O 1
ATOM 729 N N . GLU A 1 89 ? 6.976 0.466 11.115 1.00 91.69 89 GLU A N 1
ATOM 730 C CA . GLU A 1 89 ? 6.215 -0.098 12.228 1.00 91.69 89 GLU A CA 1
ATOM 731 C C . GLU A 1 89 ? 5.270 0.926 12.871 1.00 91.69 89 GLU A C 1
ATOM 733 O O . GLU A 1 89 ? 4.193 0.560 13.331 1.00 91.69 89 GLU A O 1
ATOM 738 N N . THR A 1 90 ? 5.614 2.218 12.860 1.00 92.69 90 THR A N 1
ATOM 739 C CA . THR A 1 90 ? 4.770 3.267 13.453 1.00 92.69 90 THR A CA 1
ATOM 740 C C . THR A 1 90 ? 3.443 3.375 12.709 1.00 92.69 90 THR A C 1
ATOM 742 O O . THR A 1 90 ? 2.381 3.523 13.318 1.00 92.69 90 THR A O 1
ATOM 745 N N . VAL A 1 91 ? 3.493 3.293 11.378 1.00 93.06 91 VAL A N 1
ATOM 746 C CA . VAL A 1 91 ? 2.303 3.307 10.521 1.00 93.06 91 VAL A CA 1
ATOM 747 C C . VAL A 1 91 ? 1.479 2.042 10.743 1.00 93.06 91 VAL A C 1
ATOM 749 O O . VAL A 1 91 ? 0.268 2.132 10.950 1.00 93.06 91 VAL A O 1
ATOM 752 N N . LEU A 1 92 ? 2.128 0.875 10.765 1.00 94.62 92 LEU A N 1
ATOM 753 C CA . LEU A 1 92 ? 1.459 -0.405 11.005 1.00 94.62 92 LEU A CA 1
ATOM 754 C C . LEU A 1 92 ? 0.761 -0.445 12.368 1.00 94.62 92 LEU A C 1
ATOM 756 O O . LEU A 1 92 ? -0.402 -0.837 12.450 1.00 94.62 92 LEU A O 1
ATOM 760 N N . GLN A 1 93 ? 1.425 0.028 13.421 1.00 95.50 93 GLN A N 1
ATOM 761 C CA . GLN A 1 93 ? 0.860 0.096 14.763 1.00 95.50 93 GLN A CA 1
ATOM 762 C C . GLN A 1 93 ? -0.396 0.974 14.806 1.00 95.50 93 GLN A C 1
ATOM 764 O O . GLN A 1 93 ? -1.397 0.581 15.404 1.00 95.50 93 GLN A O 1
ATOM 769 N N . ARG A 1 94 ? -0.380 2.136 14.138 1.00 94.62 94 ARG A N 1
ATOM 770 C CA . ARG A 1 94 ? -1.555 3.020 14.049 1.00 94.62 94 ARG A CA 1
ATOM 771 C C . ARG A 1 94 ? -2.725 2.350 13.337 1.00 94.62 94 ARG A C 1
ATOM 773 O O . ARG A 1 94 ? -3.854 2.481 13.792 1.00 94.62 94 ARG A O 1
ATOM 780 N N . ILE A 1 95 ? -2.461 1.623 12.251 1.00 95.06 95 ILE A N 1
ATOM 781 C CA . ILE A 1 95 ? -3.499 0.882 11.521 1.00 95.06 95 ILE A CA 1
ATOM 782 C C . ILE A 1 95 ? -4.131 -0.179 12.427 1.00 95.06 95 ILE A C 1
ATOM 784 O O . ILE A 1 95 ? -5.351 -0.272 12.497 1.00 95.06 95 ILE A O 1
ATOM 788 N N . VAL A 1 96 ? -3.310 -0.946 13.147 1.00 95.44 96 VAL A N 1
ATOM 789 C CA . VAL A 1 96 ? -3.767 -2.018 14.046 1.00 95.44 96 VAL A CA 1
ATOM 790 C C . VAL A 1 96 ? -4.596 -1.484 15.222 1.00 95.44 96 VAL A C 1
ATOM 792 O O . VAL A 1 96 ? -5.507 -2.162 15.690 1.00 95.44 96 VAL A O 1
ATOM 795 N N . GLN A 1 97 ? -4.291 -0.279 15.711 1.00 94.75 97 GLN A N 1
ATOM 796 C CA . GLN A 1 97 ? -4.996 0.344 16.837 1.00 94.75 97 GLN A CA 1
ATOM 797 C C . GLN A 1 97 ? -6.410 0.825 16.494 1.00 94.75 97 GLN A C 1
ATOM 799 O O . GLN A 1 97 ? -7.222 1.000 17.403 1.00 94.75 97 GLN A O 1
ATOM 804 N N . ILE A 1 98 ? -6.711 1.052 15.214 1.00 94.38 98 ILE A N 1
ATOM 805 C CA . ILE A 1 98 ? -8.032 1.510 14.784 1.00 94.38 98 ILE A CA 1
ATOM 806 C C . ILE A 1 98 ? -8.865 0.279 14.399 1.00 94.38 98 ILE A C 1
ATOM 808 O O . ILE A 1 98 ? -8.451 -0.481 13.522 1.00 94.38 98 ILE A O 1
ATOM 812 N N . PRO A 1 99 ? -10.044 0.060 15.009 1.00 91.06 99 PRO A N 1
ATOM 813 C CA . PRO A 1 99 ? -10.809 -1.175 14.854 1.00 91.06 99 PRO A CA 1
ATOM 814 C C . PRO A 1 99 ? -11.626 -1.202 13.551 1.00 91.06 99 PRO A C 1
ATOM 816 O O . PRO A 1 99 ? -12.835 -1.421 13.563 1.00 91.06 99 PRO A O 1
ATOM 819 N N . PHE A 1 100 ? -10.976 -0.993 12.404 1.00 95.31 100 PHE A N 1
ATOM 820 C CA . PHE A 1 100 ? -11.619 -1.191 11.109 1.00 95.31 100 PHE A CA 1
ATOM 821 C C . PHE A 1 100 ? -12.032 -2.657 10.949 1.00 95.31 100 PHE A C 1
ATOM 823 O O . PHE A 1 100 ? -11.209 -3.568 11.038 1.00 95.31 100 PHE A O 1
ATOM 830 N N . HIS A 1 101 ? -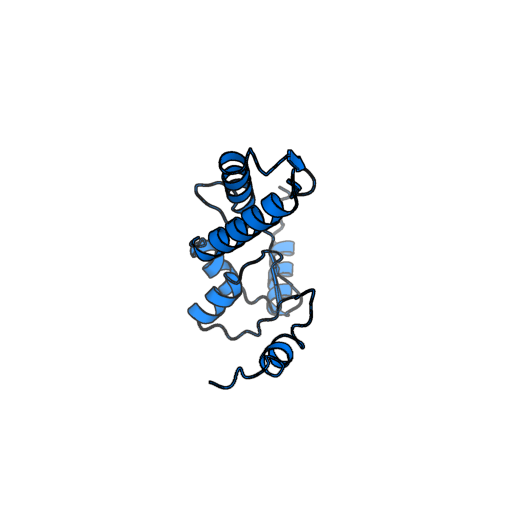13.315 -2.885 10.673 1.00 93.19 101 HIS A N 1
ATOM 831 C CA . HIS A 1 101 ? -13.868 -4.229 10.488 1.00 93.19 101 HIS A CA 1
ATOM 832 C C . HIS A 1 101 ? -13.378 -4.904 9.194 1.00 93.19 101 HIS A C 1
ATOM 834 O O . HIS A 1 101 ? -13.371 -6.132 9.092 1.00 93.19 101 HIS A O 1
ATOM 840 N N . LEU A 1 102 ? -12.951 -4.102 8.214 1.00 95.69 102 LEU A N 1
ATOM 841 C CA . LEU A 1 102 ? -12.348 -4.544 6.966 1.00 95.69 102 LEU A CA 1
ATOM 842 C C . LEU A 1 102 ? -11.200 -3.607 6.585 1.00 95.69 102 LEU A C 1
ATOM 844 O O . LEU A 1 102 ? -11.360 -2.386 6.528 1.00 95.69 102 LEU A O 1
ATOM 848 N N . VAL A 1 103 ? -10.054 -4.209 6.274 1.00 96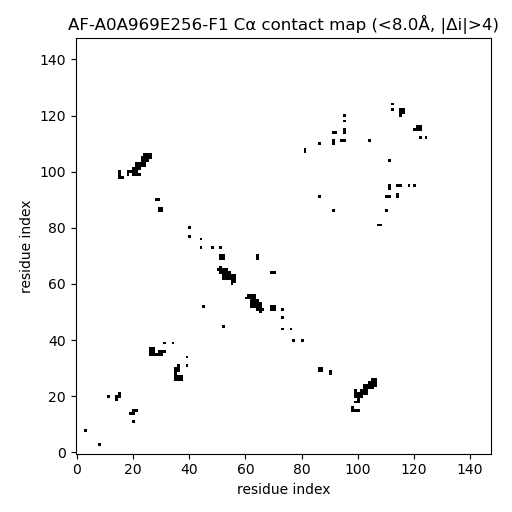.50 103 VAL A N 1
ATOM 849 C CA . VAL A 1 103 ? -8.887 -3.524 5.721 1.00 96.50 103 VAL A CA 1
ATOM 850 C C . VAL A 1 103 ? -8.581 -4.132 4.359 1.00 96.50 103 VAL A C 1
ATOM 852 O O . VAL A 1 103 ? -8.374 -5.340 4.246 1.00 96.50 103 VAL A O 1
ATOM 855 N N . VAL A 1 104 ? -8.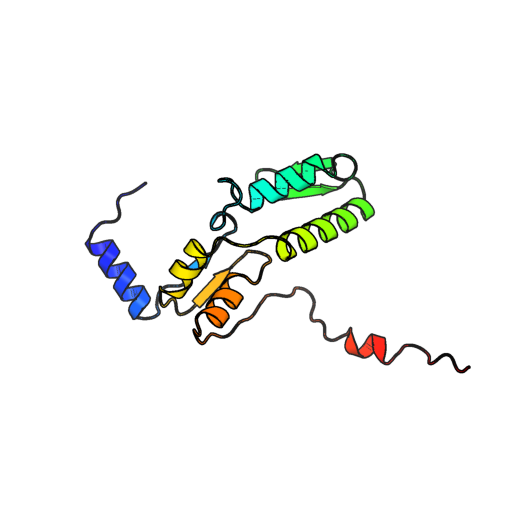554 -3.296 3.326 1.00 96.38 104 VAL A N 1
ATOM 856 C CA . VAL A 1 104 ? -8.219 -3.683 1.956 1.00 96.38 104 VAL A CA 1
ATOM 857 C C . VAL A 1 104 ? -6.899 -3.025 1.590 1.00 96.38 104 VAL A C 1
ATOM 859 O O . VAL A 1 104 ? -6.820 -1.805 1.511 1.00 96.38 104 VAL A O 1
ATOM 862 N N . SER A 1 105 ? -5.862 -3.824 1.360 1.00 94.06 105 SER A N 1
ATOM 863 C CA . SER A 1 105 ? -4.581 -3.340 0.840 1.00 94.06 105 SER A CA 1
ATOM 864 C C . SER A 1 105 ? -4.465 -3.692 -0.636 1.00 94.06 105 SER A C 1
ATOM 866 O O . SER A 1 105 ? -4.705 -4.838 -1.015 1.00 94.06 105 SER A O 1
ATOM 868 N N . VAL A 1 106 ? -4.085 -2.717 -1.464 1.00 91.75 106 VAL A N 1
ATOM 869 C CA . VAL A 1 106 ? -3.719 -2.964 -2.871 1.00 91.75 106 VAL A CA 1
ATOM 870 C C . VAL A 1 106 ? -2.216 -3.188 -3.051 1.00 91.75 106 VAL A C 1
ATOM 872 O O . VAL A 1 106 ? -1.747 -3.365 -4.176 1.00 91.75 106 VAL A O 1
ATOM 875 N N . ASN A 1 107 ? -1.452 -3.186 -1.958 1.00 89.50 107 ASN A N 1
ATOM 876 C CA . ASN A 1 107 ? -0.019 -3.426 -2.016 1.00 89.50 107 ASN A CA 1
ATOM 877 C C . ASN A 1 107 ? 0.257 -4.923 -2.185 1.00 89.50 107 ASN A C 1
ATOM 879 O O . ASN A 1 107 ? -0.424 -5.745 -1.566 1.00 89.50 107 ASN A O 1
ATOM 883 N N . PRO A 1 108 ? 1.263 -5.309 -2.986 1.00 88.50 108 PRO A N 1
ATOM 884 C CA . PRO A 1 108 ? 1.628 -6.707 -3.191 1.00 88.50 108 PRO A CA 1
ATOM 885 C C . PRO A 1 108 ? 2.485 -7.251 -2.027 1.00 88.50 108 PRO A C 1
ATOM 887 O O . PRO A 1 108 ? 3.528 -7.865 -2.255 1.00 88.50 108 PRO A O 1
ATOM 890 N N . ASP A 1 109 ? 2.049 -7.017 -0.786 1.00 90.75 109 ASP A N 1
ATOM 891 C CA . ASP A 1 109 ? 2.724 -7.397 0.459 1.00 90.75 109 ASP A CA 1
ATOM 892 C C . ASP A 1 109 ? 1.748 -7.956 1.512 1.00 90.75 109 ASP A C 1
ATOM 894 O O . ASP A 1 109 ? 0.530 -7.990 1.318 1.00 90.75 109 ASP A O 1
ATOM 898 N N . THR A 1 110 ? 2.303 -8.440 2.625 1.00 93.06 110 THR A N 1
ATOM 899 C CA . THR A 1 110 ? 1.568 -8.995 3.774 1.00 93.06 110 THR A CA 1
ATOM 900 C C . THR A 1 110 ? 1.730 -8.161 5.047 1.00 93.06 110 THR A C 1
ATOM 902 O O . THR A 1 110 ? 1.284 -8.593 6.111 1.00 93.06 110 THR A O 1
ATOM 905 N N . PHE A 1 111 ? 2.306 -6.954 4.975 1.00 94.38 111 PHE A N 1
ATOM 906 C CA . PHE A 1 111 ? 2.780 -6.216 6.156 1.00 94.38 111 PHE A CA 1
ATOM 907 C C . PHE A 1 111 ? 1.674 -5.892 7.156 1.00 94.38 111 PHE A C 1
ATOM 909 O O . PHE A 1 111 ? 1.859 -6.046 8.361 1.00 94.38 111 PHE A O 1
ATOM 916 N N . VAL A 1 112 ? 0.499 -5.491 6.669 1.00 94.88 112 VAL A N 1
ATOM 917 C CA . VAL A 1 112 ? -0.645 -5.192 7.542 1.00 94.88 112 VAL A CA 1
ATOM 918 C C . VAL A 1 112 ? -1.122 -6.456 8.258 1.00 94.88 112 VAL A C 1
ATOM 920 O O . VAL A 1 112 ? -1.304 -6.438 9.470 1.00 94.88 112 VAL A O 1
ATOM 923 N N . SER A 1 113 ? -1.269 -7.575 7.545 1.00 95.56 113 SER A N 1
ATOM 924 C CA . SER A 1 113 ? -1.689 -8.844 8.157 1.00 95.56 113 SER A CA 1
ATOM 925 C C . SER A 1 113 ? -0.670 -9.334 9.191 1.00 95.56 113 SER A C 1
ATOM 927 O O . SER A 1 113 ? -1.040 -9.720 10.301 1.00 95.56 113 SER A O 1
ATOM 929 N N . GLU A 1 114 ? 0.620 -9.250 8.868 1.00 95.31 114 GLU A N 1
ATOM 930 C CA . GLU A 1 114 ? 1.710 -9.592 9.783 1.00 95.31 114 GLU A CA 1
ATOM 931 C C . GLU A 1 114 ? 1.720 -8.709 11.033 1.00 95.31 114 GLU A C 1
ATOM 933 O O . GLU A 1 114 ? 1.929 -9.223 12.134 1.00 95.31 114 GLU A O 1
ATOM 938 N N . ALA A 1 115 ? 1.432 -7.412 10.898 1.00 95.88 115 ALA A N 1
ATOM 939 C CA . ALA A 1 115 ? 1.291 -6.510 12.036 1.00 95.88 115 ALA A CA 1
ATOM 940 C C . ALA A 1 115 ? 0.130 -6.933 12.946 1.00 95.88 115 ALA A C 1
ATOM 942 O O . ALA A 1 115 ? 0.313 -7.049 14.156 1.00 95.88 115 ALA A O 1
ATOM 943 N N . PHE A 1 116 ? -1.042 -7.252 12.387 1.00 96.38 116 PHE A N 1
ATOM 944 C CA . PHE A 1 116 ? -2.171 -7.745 13.183 1.00 96.38 116 PHE A CA 1
ATOM 945 C C . PHE A 1 116 ? -1.803 -9.013 13.969 1.00 96.38 116 PHE A C 1
ATOM 947 O O . PHE A 1 116 ? -2.104 -9.096 15.160 1.00 96.38 116 PHE A O 1
ATOM 954 N N . TYR A 1 117 ? -1.111 -9.975 13.345 1.00 96.00 117 TYR A N 1
ATOM 955 C CA . TYR A 1 117 ? -0.621 -11.163 14.055 1.00 96.00 117 TYR A CA 1
ATOM 956 C C . TYR A 1 117 ? 0.364 -10.803 15.172 1.00 96.00 117 TYR A C 1
ATOM 958 O O . TYR A 1 117 ? 0.223 -11.293 16.292 1.00 96.00 117 TYR A O 1
ATOM 966 N N . ARG A 1 118 ? 1.335 -9.927 14.887 1.00 95.56 118 ARG A N 1
ATOM 967 C CA . ARG A 1 118 ? 2.373 -9.500 15.835 1.00 95.56 118 ARG A CA 1
ATOM 968 C C . ARG A 1 118 ? 1.795 -8.819 17.076 1.00 95.56 118 ARG A C 1
ATOM 970 O O . ARG A 1 118 ? 2.259 -9.081 18.181 1.00 95.56 118 ARG A O 1
ATOM 977 N N . TYR A 1 119 ? 0.771 -7.989 16.902 1.00 95.81 119 TYR A N 1
ATOM 978 C CA . TYR A 1 119 ? 0.086 -7.286 17.992 1.00 95.81 119 TYR A CA 1
ATOM 979 C C . TYR A 1 119 ? -1.069 -8.089 18.614 1.00 95.81 119 TYR A C 1
ATOM 981 O O . TYR A 1 119 ? -1.798 -7.570 19.457 1.00 95.81 119 TYR A O 1
ATOM 989 N N . GLY A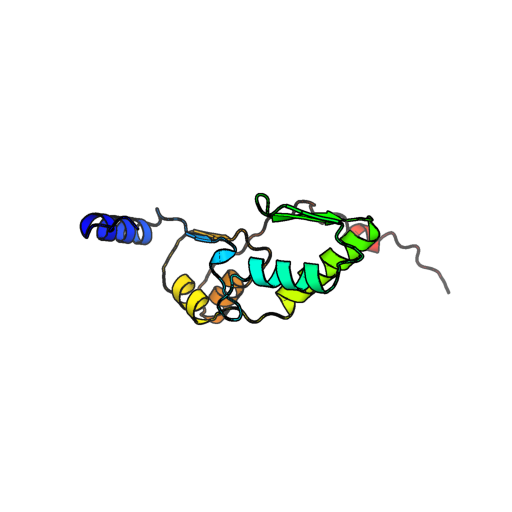 1 120 ? -1.251 -9.355 18.225 1.00 95.12 120 GLY A N 1
ATOM 990 C CA . GLY A 1 120 ? -2.256 -10.240 18.819 1.00 95.12 120 GLY A CA 1
ATOM 991 C C . GLY A 1 120 ? -3.704 -9.901 18.450 1.00 95.12 120 GLY A C 1
ATOM 992 O O . GLY A 1 120 ? -4.629 -10.342 19.135 1.00 95.12 120 GLY A O 1
ATOM 993 N N . VAL A 1 121 ? -3.926 -9.148 17.369 1.00 95.38 121 VAL A N 1
ATOM 994 C CA . VAL A 1 121 ? -5.266 -8.807 16.882 1.00 95.38 121 VAL A CA 1
ATOM 995 C C . VAL A 1 121 ? -5.780 -9.918 15.970 1.00 95.38 121 VAL A C 1
ATOM 997 O O . VAL A 1 121 ? -5.232 -10.215 14.904 1.00 95.38 121 VAL A O 1
ATOM 1000 N N . LYS A 1 122 ? -6.878 -10.549 16.396 1.00 94.12 122 LYS A N 1
ATOM 1001 C CA . LYS A 1 122 ? -7.548 -11.594 15.618 1.00 94.12 122 LYS A CA 1
ATOM 1002 C C . LYS A 1 122 ? -8.125 -10.992 14.339 1.00 94.12 122 LYS A C 1
ATOM 1004 O O . LYS A 1 122 ? -8.940 -10.079 14.398 1.00 94.12 122 LYS A O 1
ATOM 1009 N N . HIS A 1 123 ? -7.756 -11.555 13.196 1.00 95.31 123 HIS A N 1
ATOM 1010 C CA . HIS A 1 123 ? -8.302 -11.184 11.894 1.00 95.31 123 HIS A CA 1
ATOM 1011 C C . HIS A 1 123 ? -8.328 -12.402 10.964 1.00 95.31 123 HIS A C 1
ATOM 1013 O O . HIS A 1 123 ? -7.737 -13.442 11.262 1.00 95.31 123 HIS A O 1
ATOM 1019 N N . ARG A 1 124 ? -9.029 -12.279 9.834 1.00 95.38 124 ARG A N 1
ATOM 1020 C CA . ARG A 1 124 ? -9.001 -13.267 8.750 1.00 95.38 124 ARG A CA 1
ATOM 1021 C C . ARG A 1 124 ? -8.331 -12.644 7.537 1.00 95.38 124 ARG A C 1
ATOM 1023 O O . ARG A 1 124 ? -8.836 -11.660 7.005 1.00 95.38 124 ARG A O 1
ATOM 1030 N N . PHE A 1 125 ? -7.225 -13.229 7.097 1.00 96.12 125 PHE A N 1
ATOM 1031 C CA . PHE A 1 125 ? -6.497 -12.764 5.922 1.00 96.12 125 PHE A CA 1
ATOM 1032 C C . PHE A 1 125 ? -6.921 -13.529 4.666 1.00 96.12 125 PHE A C 1
ATOM 1034 O O . PHE A 1 125 ? -6.943 -14.758 4.659 1.00 96.12 125 PHE A O 1
ATOM 1041 N N . HIS A 1 126 ? -7.227 -12.785 3.606 1.00 94.69 126 HIS A N 1
ATOM 1042 C CA . HIS A 1 126 ? -7.471 -13.303 2.263 1.00 94.69 126 HIS A CA 1
ATOM 1043 C C . HIS A 1 126 ? -6.740 -12.412 1.261 1.00 94.69 126 HIS A C 1
ATOM 1045 O O . HIS A 1 126 ? -6.555 -11.221 1.506 1.00 94.69 126 HIS A O 1
ATOM 1051 N N . TYR A 1 127 ? -6.353 -12.982 0.125 1.00 93.06 127 TYR A N 1
ATOM 1052 C CA . TYR A 1 127 ? -5.704 -12.249 -0.954 1.00 93.06 127 TYR A CA 1
ATOM 1053 C C . TYR A 1 127 ? -6.234 -12.717 -2.305 1.00 93.06 127 TYR A C 1
ATOM 1055 O O . TYR A 1 127 ? -6.657 -13.863 -2.469 1.00 93.06 127 TYR A O 1
ATOM 1063 N N . PHE A 1 128 ? -6.215 -11.814 -3.282 1.00 89.00 128 PHE A N 1
ATOM 1064 C CA . PHE A 1 128 ? -6.568 -12.148 -4.652 1.00 89.00 128 PHE A CA 1
ATOM 1065 C C . PHE A 1 128 ? -5.400 -12.857 -5.342 1.00 89.00 128 PHE A C 1
ATOM 1067 O O . PHE A 1 128 ? -4.275 -12.357 -5.359 1.00 89.00 128 PHE A O 1
ATOM 1074 N N . GLN A 1 129 ? -5.680 -13.996 -5.971 1.00 84.00 129 GLN A N 1
ATOM 1075 C CA . GLN A 1 129 ? -4.730 -14.704 -6.817 1.00 84.00 129 GLN A CA 1
ATOM 1076 C C . GLN A 1 129 ? -5.386 -14.999 -8.166 1.00 84.00 129 GLN A C 1
ATOM 1078 O O . GLN A 1 129 ? -6.292 -15.818 -8.263 1.00 84.00 129 GLN A O 1
ATOM 1083 N N . HIS A 1 130 ? -4.907 -14.345 -9.228 1.00 73.50 130 HIS A N 1
ATOM 1084 C CA . HIS A 1 130 ? -5.502 -14.438 -10.570 1.00 73.50 130 HIS A CA 1
ATOM 1085 C C . HIS A 1 130 ? -5.496 -15.861 -11.169 1.00 73.50 130 HIS A C 1
ATOM 1087 O O . HIS A 1 130 ? -6.279 -16.160 -12.065 1.00 73.50 130 HIS A O 1
ATOM 1093 N N . ARG A 1 131 ? -4.635 -16.760 -10.675 1.00 72.25 131 ARG A N 1
ATOM 1094 C CA . ARG A 1 131 ? -4.646 -18.188 -11.020 1.00 72.25 131 ARG A CA 1
ATOM 1095 C C . ARG A 1 131 ? -4.932 -19.015 -9.775 1.00 72.25 131 ARG A C 1
ATOM 1097 O O . ARG A 1 131 ? -4.092 -19.049 -8.876 1.00 72.25 131 ARG A O 1
ATOM 1104 N N . HIS A 1 132 ? -6.064 -19.715 -9.763 1.00 51.38 132 HIS A N 1
ATOM 1105 C CA . HIS A 1 132 ? -6.294 -20.826 -8.844 1.00 51.38 132 HIS A CA 1
ATOM 1106 C C . HIS A 1 132 ? -5.135 -21.820 -8.981 1.00 51.38 132 HIS A C 1
ATOM 1108 O O . HIS A 1 132 ? -4.852 -22.326 -10.067 1.00 51.38 132 HIS A O 1
ATOM 1114 N N . ARG A 1 133 ? -4.412 -22.050 -7.886 1.00 47.19 133 ARG A N 1
ATOM 1115 C CA . ARG A 1 133 ? -3.253 -22.950 -7.818 1.00 47.19 133 ARG A CA 1
ATOM 1116 C C . ARG A 1 133 ? -3.695 -24.404 -7.625 1.00 47.19 133 ARG A C 1
ATOM 1118 O O . ARG A 1 133 ? -3.004 -25.164 -6.959 1.00 47.19 133 ARG A O 1
ATOM 1125 N N . ASP A 1 134 ? -4.829 -24.790 -8.205 1.00 45.00 134 ASP A N 1
ATOM 1126 C CA . ASP A 1 134 ? -5.379 -26.140 -8.051 1.00 45.00 134 ASP A CA 1
ATOM 1127 C C . ASP A 1 134 ? -4.538 -27.199 -8.799 1.00 45.00 134 ASP A C 1
ATOM 1129 O O . ASP A 1 134 ? -4.670 -28.385 -8.525 1.00 45.00 134 ASP A O 1
ATOM 1133 N N . ASN A 1 135 ? -3.584 -26.789 -9.651 1.00 43.12 135 ASN A N 1
ATOM 1134 C CA . ASN A 1 135 ? -2.811 -27.705 -10.504 1.00 43.12 135 ASN A CA 1
ATOM 1135 C C . ASN A 1 135 ? -1.339 -27.941 -10.105 1.00 43.12 135 ASN A C 1
ATOM 1137 O O . ASN A 1 135 ? -0.713 -28.835 -10.668 1.00 43.12 135 ASN A O 1
ATOM 1141 N N . GLU A 1 136 ? -0.747 -27.225 -9.138 1.00 42.88 136 GLU A N 1
ATOM 1142 C CA . GLU A 1 136 ? 0.668 -27.494 -8.783 1.00 42.88 136 GLU A CA 1
ATOM 1143 C C . GLU A 1 136 ? 0.849 -28.797 -7.975 1.00 42.88 136 GLU A C 1
ATOM 1145 O O . GLU A 1 136 ? 1.901 -29.434 -8.055 1.00 42.88 136 GLU A O 1
ATOM 1150 N N . ASN A 1 137 ? -0.184 -29.256 -7.256 1.00 42.16 137 ASN A N 1
ATOM 1151 C CA . ASN A 1 137 ? -0.148 -30.546 -6.553 1.00 42.16 137 ASN A CA 1
ATOM 1152 C C . ASN A 1 137 ? -0.378 -31.756 -7.478 1.00 42.16 137 ASN A C 1
ATOM 1154 O O . ASN A 1 137 ? 0.002 -32.872 -7.115 1.00 42.16 137 ASN A O 1
ATOM 1158 N N . ASP A 1 138 ? -0.943 -31.553 -8.671 1.00 44.34 138 ASP A N 1
ATOM 1159 C CA . ASP A 1 138 ? -1.144 -32.618 -9.662 1.00 44.34 138 ASP A CA 1
ATOM 1160 C C . ASP A 1 138 ? 0.051 -32.763 -10.621 1.00 44.34 138 ASP A C 1
ATOM 1162 O O . ASP A 1 138 ? 0.381 -33.876 -11.036 1.00 44.34 138 ASP A O 1
ATOM 1166 N N . GLU A 1 139 ? 0.808 -31.691 -10.880 1.00 43.12 139 GLU A N 1
ATOM 1167 C CA . GLU A 1 139 ? 2.059 -31.768 -11.654 1.00 43.12 139 GLU A CA 1
ATOM 1168 C C . GLU A 1 139 ? 3.190 -32.516 -10.917 1.00 43.12 139 GLU A C 1
ATOM 1170 O O . GLU A 1 139 ? 4.058 -33.121 -11.551 1.00 43.12 139 GLU A O 1
ATOM 1175 N N . LEU A 1 140 ? 3.169 -32.558 -9.579 1.00 46.38 140 LEU A N 1
ATOM 1176 C CA . LEU A 1 140 ? 4.099 -33.370 -8.780 1.00 46.38 140 LEU A CA 1
ATOM 1177 C C . LEU A 1 140 ? 3.729 -34.863 -8.754 1.00 46.38 140 LEU A C 1
ATOM 1179 O O . LEU A 1 140 ? 4.616 -35.699 -8.577 1.00 46.38 140 LEU A O 1
ATOM 1183 N N . LYS A 1 141 ? 2.456 -35.216 -8.980 1.00 45.72 141 LYS A N 1
ATOM 1184 C CA . LYS A 1 141 ? 2.006 -36.617 -9.091 1.00 45.72 141 LYS A CA 1
ATOM 1185 C C . LYS A 1 141 ? 2.307 -37.237 -10.457 1.00 45.72 141 LYS A C 1
ATOM 1187 O O . LYS A 1 141 ? 2.448 -38.453 -10.539 1.00 45.72 141 LYS A O 1
ATOM 1192 N N . ASN A 1 142 ? 2.461 -36.413 -11.495 1.00 45.25 142 ASN A N 1
ATOM 1193 C CA . ASN A 1 142 ? 2.673 -36.859 -12.876 1.00 45.25 142 ASN A CA 1
ATOM 1194 C C . ASN A 1 142 ? 4.130 -36.784 -13.358 1.00 45.25 142 ASN A C 1
ATOM 1196 O O . ASN A 1 142 ? 4.392 -36.971 -14.547 1.00 45.25 142 ASN A O 1
ATOM 1200 N N . ARG A 1 143 ? 5.107 -36.561 -12.468 1.00 38.56 143 ARG A N 1
ATOM 1201 C CA . ARG A 1 143 ? 6.510 -36.788 -12.841 1.00 38.56 143 ARG A CA 1
ATOM 1202 C C . ARG A 1 143 ? 6.734 -38.294 -13.015 1.00 38.56 143 ARG A C 1
ATOM 1204 O O . ARG A 1 143 ? 6.491 -39.033 -12.058 1.00 38.56 143 ARG A O 1
ATOM 1211 N N . PRO A 1 144 ? 7.213 -38.772 -14.180 1.00 47.34 144 PRO A N 1
ATOM 1212 C CA . PRO A 1 144 ? 7.614 -40.161 -14.299 1.00 47.34 144 PRO A CA 1
ATOM 1213 C C . PRO A 1 144 ? 8.685 -40.427 -13.243 1.00 47.34 144 PRO A C 1
ATOM 1215 O O . PRO A 1 144 ? 9.702 -39.733 -13.174 1.00 47.34 144 PRO A O 1
ATOM 1218 N N . LYS A 1 145 ? 8.428 -41.416 -12.384 1.00 49.72 145 LYS A N 1
ATOM 1219 C CA . LYS A 1 145 ? 9.460 -41.978 -11.520 1.00 49.72 145 LYS A CA 1
ATOM 1220 C C . LYS A 1 145 ? 10.486 -42.590 -12.463 1.00 49.72 145 LYS A C 1
ATOM 1222 O O . LYS A 1 145 ? 10.243 -43.665 -13.002 1.00 49.72 145 LYS A O 1
ATOM 1227 N N . HIS A 1 146 ? 11.593 -41.893 -12.699 1.00 42.47 146 HIS A N 1
ATOM 1228 C CA . HIS A 1 146 ? 12.767 -42.539 -13.260 1.00 42.47 146 HIS A CA 1
ATOM 1229 C C . HIS A 1 146 ? 13.165 -43.642 -12.279 1.00 42.47 146 HIS A C 1
ATOM 1231 O O . HIS A 1 146 ? 13.619 -43.374 -11.167 1.00 42.47 146 HIS A O 1
ATOM 1237 N N . SER A 1 147 ? 12.866 -44.880 -12.664 1.00 43.22 147 SER A N 1
ATOM 1238 C CA . SER A 1 147 ? 13.486 -46.065 -12.099 1.00 43.22 147 SER A CA 1
ATOM 1239 C C . SER A 1 147 ? 14.985 -45.992 -12.376 1.00 43.22 147 SER A C 1
ATOM 1241 O O . SER A 1 147 ? 15.371 -45.598 -13.477 1.00 43.22 147 SER A O 1
ATOM 1243 N N . LEU A 1 148 ? 15.739 -46.331 -11.330 1.00 39.12 148 LEU A N 1
ATOM 1244 C CA . LEU A 1 148 ? 17.189 -46.518 -11.221 1.00 39.12 148 LEU A CA 1
ATOM 1245 C C . LEU A 1 148 ? 17.928 -46.806 -12.534 1.00 39.12 148 LEU A C 1
ATOM 1247 O O . LEU A 1 148 ? 17.474 -47.706 -13.276 1.00 39.12 148 LEU A O 1
#

Radius of gyration: 20.64 Å; Cα contacts (8 Å, |Δi|>4): 116; chains: 1; bounding box: 40×68×43 Å

Foldseek 3Di:
DPDQDPVNVVVVLVCLVVLNDEAEAEQQLWDDPNHGPLVVLVVVLCVVQVVFFPDADPVVRDTDTPDPVSVVVSVVVVVVSQVVDDTDLVSLVVVLPRRNVYYHYPDPHCSNVVSCVVVVNDDDDDDDDPDDPPCPVVVVVPDPPPDD

Nearest PDB structures (foldseek):
  6lhx-assembly1_C  TM=6.582E-01  e=3.037E-01  Bacillus cereus MSX-D12

pLDDT: mean 86.56, std 16.23, range [38.56, 97.06]

Secondary structure (DSSP, 8-state):
-PPPPHHHHHHHHHHHHTT--EEEE-GGG-EETTEEHHHHHHHHHHHH-TTTEEEEETTTTEEEESSHHHHHHHHHHHHHHHHHPPP-HHHHHHHHHS--SEEEE-SSS-HHHHHHHHTT---------SS--TTHHHHTTSS-----

Solvent-accessible surface area (backbone atoms only — not comparable to full-atom values): 9309 Å² total; per-residue (Å²): 129,87,80,80,50,73,66,58,51,52,51,53,52,48,29,33,75,70,58,72,36,70,45,79,42,60,56,73,78,41,58,51,100,88,35,36,42,58,58,51,50,51,53,55,48,54,72,76,29,61,87,28,44,70,46,71,43,80,93,79,74,42,76,42,53,70,40,75,66,37,44,54,54,50,54,54,48,54,58,47,49,70,70,73,57,82,78,54,60,72,59,44,51,54,58,64,73,48,72,51,76,41,75,48,67,77,49,97,71,58,66,66,63,52,42,27,57,75,73,69,47,89,79,86,89,84,79,93,62,99,64,82,74,79,56,67,73,53,59,69,70,68,54,80,78,79,74,132

Mean predicted aligned error: 8.39 Å

Sequence (148 aa):
MPTISENDWLDILNDIQDQKAVLLIGPEIMKIEGMSMNGYLRDSLNQRNSDDIAYYYERDGFFLFKSPEGKVRVARQVKRFYRDITPDETVLQRIVQIPFHLVVSVNPDTFVSEAFYRYGVKHRFHYFQHRHRDNENDELKNRPKHSL